Protein AF-A0A7S1MWZ9-F1 (afdb_monomer_lite)

pLDDT: mean 90.55, std 9.81, range [59.16, 98.44]

Foldseek 3Di:
DPQDDPVVVQVCLVVQQKDWPNHRDHPPDDDDPPIDIDHDDDDRPDPPDQPQAAQDDFAWPDDDPPDTKGFFAAQFFCADDDPRSGGDQSNPCVNCVVCPDDDDPDGDHRRDTGID

Secondary structure (DSSP, 8-state):
-TT--HHHHHHHHHTT--EETTEEPPTTPPP-TT--EE---------PPPPPPPP----EEEE-SS-EEEEEPTT--SS-BTTBS--HHHHHHHH-TT-S----S----TT--EE-

Radius of gyration: 22.48 Å; chains: 1; bounding box: 48×25×57 Å

Structure (mmCIF, N/CA/C/O backbone):
data_AF-A0A7S1MWZ9-F1
#
_entry.id   AF-A0A7S1MWZ9-F1
#
loop_
_atom_site.group_PDB
_atom_site.id
_atom_site.type_symbol
_atom_site.label_atom_id
_atom_site.label_alt_id
_atom_site.label_comp_id
_atom_site.label_asym_id
_atom_site.label_entity_id
_atom_site.label_seq_id
_atom_site.pdbx_PDB_ins_code
_atom_site.Cartn_x
_atom_site.Cartn_y
_atom_site.Cartn_z
_atom_site.occupancy
_atom_site.B_iso_or_equiv
_atom_site.auth_seq_id
_atom_site.auth_comp_id
_atom_site.auth_asym_id
_atom_site.auth_atom_id
_atom_site.pdbx_PDB_model_num
ATOM 1 N N . LEU A 1 1 ? -21.845 1.564 14.658 1.00 64.50 1 LEU A N 1
ATOM 2 C CA . LEU A 1 1 ? -20.952 2.630 14.144 1.00 64.50 1 LEU A CA 1
ATOM 3 C C . LEU A 1 1 ? -20.379 2.213 12.786 1.00 64.50 1 LEU A C 1
ATOM 5 O O . LEU A 1 1 ? -19.295 1.642 12.732 1.00 64.50 1 LEU A O 1
ATOM 9 N N . LYS A 1 2 ? -21.129 2.403 11.691 1.00 71.25 2 LYS A N 1
A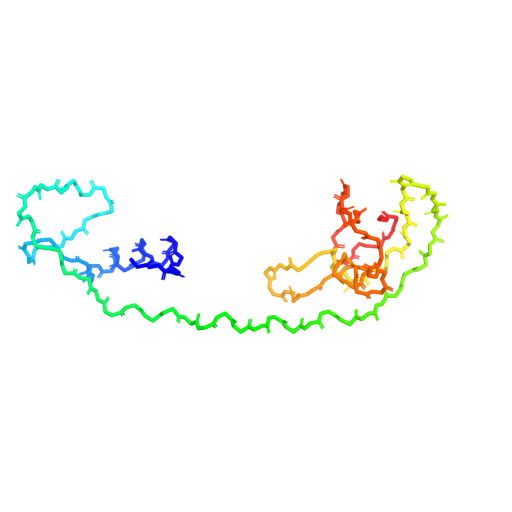TOM 10 C CA . LYS A 1 2 ? -20.636 2.036 10.351 1.00 71.25 2 LYS A CA 1
ATOM 11 C C . LYS A 1 2 ? -19.467 2.961 9.978 1.00 71.25 2 LYS A C 1
ATOM 13 O O . LYS A 1 2 ? -19.565 4.164 10.180 1.00 71.25 2 LYS A O 1
ATOM 18 N N . GLY A 1 3 ? -18.363 2.394 9.491 1.00 76.19 3 GLY A N 1
ATOM 19 C CA . GLY A 1 3 ? -17.189 3.150 9.027 1.00 76.19 3 GLY A CA 1
ATOM 20 C C . GLY A 1 3 ? -16.126 3.489 10.081 1.00 76.19 3 GLY A C 1
ATOM 21 O O . GLY A 1 3 ? -15.046 3.938 9.710 1.00 76.19 3 GLY A O 1
ATOM 22 N N . VAL A 1 4 ? -16.361 3.243 11.376 1.00 84.56 4 VAL A N 1
ATOM 23 C CA . VAL A 1 4 ? -15.328 3.448 12.410 1.00 84.56 4 VAL A CA 1
ATOM 24 C C . VAL A 1 4 ? -14.352 2.259 12.408 1.00 84.56 4 VAL A C 1
ATOM 26 O O . VAL A 1 4 ? -14.803 1.122 12.565 1.00 84.56 4 VAL A O 1
ATOM 29 N N . PRO A 1 5 ? -13.025 2.475 12.289 1.00 86.81 5 PRO A N 1
ATOM 30 C CA . PRO A 1 5 ? -12.045 1.393 12.376 1.00 86.81 5 PRO A CA 1
ATOM 31 C C . PRO A 1 5 ? -12.133 0.634 13.705 1.00 86.81 5 PRO A C 1
ATOM 33 O O . PRO A 1 5 ? -12.259 1.246 14.767 1.00 86.81 5 PRO A O 1
ATOM 36 N N . LYS A 1 6 ? -11.980 -0.698 13.671 1.00 89.00 6 LYS A N 1
ATOM 37 C CA . LYS A 1 6 ? -12.005 -1.550 14.876 1.00 89.00 6 LYS A CA 1
ATOM 38 C C . LYS A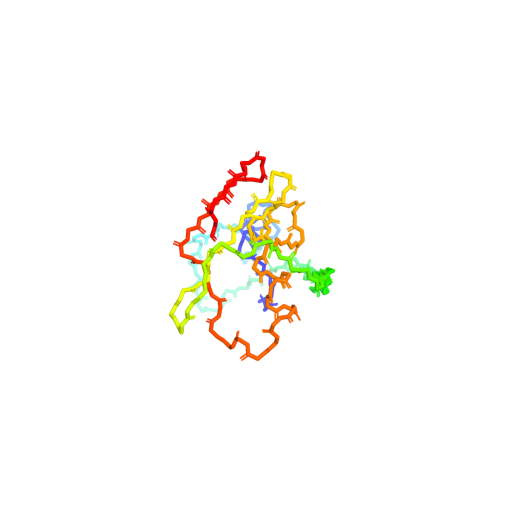 1 6 ? -11.022 -1.050 15.941 1.00 89.00 6 LYS A C 1
ATOM 40 O O . LYS A 1 6 ? -11.386 -0.923 17.102 1.00 89.00 6 LYS A O 1
ATOM 45 N N . THR A 1 7 ? -9.812 -0.663 15.549 1.00 88.88 7 THR A N 1
ATOM 46 C CA . THR A 1 7 ? -8.800 -0.093 16.457 1.00 88.88 7 THR A CA 1
ATOM 47 C C . THR A 1 7 ? -9.290 1.153 17.201 1.00 88.88 7 THR A C 1
ATOM 49 O O . THR A 1 7 ? -9.013 1.301 18.391 1.00 88.88 7 THR A O 1
ATOM 52 N N . HIS A 1 8 ? -10.067 2.014 16.539 1.00 89.19 8 HIS A N 1
ATOM 53 C CA . HIS A 1 8 ? -10.663 3.198 17.151 1.00 89.19 8 HIS A CA 1
ATOM 54 C C . HIS A 1 8 ? -11.740 2.809 18.174 1.00 89.19 8 HIS A C 1
ATOM 56 O O . HIS A 1 8 ? -11.736 3.338 19.283 1.00 89.19 8 HIS A O 1
ATOM 62 N N . ILE A 1 9 ? -12.590 1.824 17.864 1.00 90.88 9 ILE A N 1
ATOM 63 C CA . ILE A 1 9 ? -13.593 1.297 18.809 1.00 90.88 9 ILE A CA 1
ATOM 64 C C . ILE A 1 9 ? -12.912 0.780 20.087 1.00 90.88 9 ILE A C 1
ATOM 66 O O . ILE A 1 9 ? -13.284 1.156 21.196 1.00 90.88 9 ILE A O 1
ATOM 70 N N . TYR A 1 10 ? -11.846 -0.010 19.952 1.00 92.88 10 TYR A N 1
ATOM 71 C CA . TYR A 1 10 ? -11.101 -0.519 21.110 1.00 92.88 10 TYR A CA 1
ATOM 72 C C . TYR A 1 10 ? -10.385 0.586 21.893 1.00 92.88 10 TYR A C 1
ATOM 74 O O . TYR A 1 10 ? -10.129 0.424 23.085 1.00 92.88 10 TYR A O 1
ATOM 82 N N . ARG A 1 11 ? -10.015 1.693 21.242 1.00 92.56 11 ARG A N 1
ATOM 83 C CA . ARG A 1 11 ? -9.417 2.850 21.915 1.00 92.56 11 ARG A CA 1
ATOM 84 C C . ARG A 1 11 ? -10.441 3.559 22.802 1.00 92.56 11 ARG A C 1
ATOM 86 O O . ARG A 1 11 ? -10.139 3.778 23.967 1.00 92.56 11 ARG A O 1
ATOM 93 N N . VAL A 1 12 ? -11.642 3.846 22.291 1.00 93.31 12 VAL A N 1
ATOM 94 C CA . VAL A 1 12 ? -12.684 4.544 23.075 1.00 93.31 12 VAL A CA 1
ATOM 95 C C . VAL A 1 12 ? -13.229 3.689 24.225 1.00 93.31 12 VAL A C 1
ATOM 97 O O . VAL A 1 12 ? -13.556 4.217 25.286 1.00 93.31 12 VAL A O 1
ATOM 100 N N . ILE A 1 13 ? -13.261 2.358 24.069 1.00 94.88 13 ILE A N 1
ATOM 101 C CA . ILE A 1 13 ? -13.585 1.437 25.172 1.00 94.88 13 ILE A CA 1
ATOM 102 C C . ILE A 1 13 ? -12.499 1.502 26.254 1.00 94.88 13 ILE A C 1
ATOM 104 O O . ILE A 1 13 ? -12.808 1.758 27.414 1.00 94.88 13 ILE A O 1
ATOM 108 N N . ARG A 1 14 ? -11.217 1.358 25.880 1.00 93.81 14 ARG A N 1
ATOM 109 C CA . ARG A 1 14 ? -10.086 1.420 26.829 1.00 93.81 14 ARG A CA 1
ATOM 110 C C . ARG A 1 14 ? -9.950 2.775 27.527 1.00 93.81 14 ARG A C 1
ATOM 112 O O . ARG A 1 14 ? -9.548 2.818 28.684 1.00 93.81 14 ARG A O 1
ATOM 119 N N . ALA A 1 15 ? -10.322 3.864 26.856 1.00 93.50 15 ALA A N 1
ATOM 120 C CA . ALA A 1 15 ? -10.385 5.201 27.447 1.00 93.50 15 ALA A CA 1
ATOM 121 C C . ALA A 1 15 ? -11.541 5.367 28.461 1.00 93.50 15 ALA A C 1
ATOM 123 O O . ALA A 1 15 ? -11.614 6.374 29.164 1.00 93.50 15 ALA A O 1
ATOM 124 N N . GLY A 1 16 ? -12.445 4.385 28.579 1.00 92.75 16 GLY A N 1
ATOM 125 C CA . GLY A 1 16 ? -13.580 4.414 29.504 1.00 92.75 16 GLY A CA 1
ATOM 126 C C . GLY A 1 16 ? -14.717 5.340 29.063 1.00 92.75 16 GLY A C 1
ATOM 127 O O . GLY A 1 16 ? -15.554 5.731 29.889 1.00 92.75 16 GLY A O 1
ATOM 128 N N . GLU A 1 17 ? -14.740 5.707 27.781 1.00 94.44 17 GLU A N 1
ATOM 129 C CA . GLU A 1 17 ? -15.768 6.562 27.187 1.00 94.44 17 GLU A CA 1
ATOM 130 C C . GLU A 1 17 ? -17.056 5.781 26.894 1.00 94.44 17 GLU A C 1
ATOM 132 O O . GLU A 1 17 ? -18.150 6.345 26.946 1.00 94.44 17 GLU A O 1
ATOM 137 N N . VAL A 1 18 ? -16.937 4.475 26.635 1.00 95.88 18 VAL A N 1
ATOM 138 C CA . VAL A 1 18 ? -18.081 3.567 26.478 1.00 95.88 18 VAL A CA 1
ATOM 139 C C . VAL A 1 18 ? -18.567 3.098 27.849 1.00 95.88 18 VAL A C 1
ATOM 141 O O . VAL A 1 18 ? -17.771 2.683 28.698 1.00 95.88 18 VAL A O 1
ATOM 144 N N . ARG A 1 19 ? -19.884 3.169 28.070 1.00 95.88 19 ARG A N 1
ATOM 145 C CA . ARG A 1 19 ? -20.531 2.775 29.326 1.00 95.88 19 ARG A CA 1
ATOM 146 C C . ARG A 1 19 ? -21.663 1.784 29.083 1.00 95.88 19 ARG A C 1
ATOM 148 O O . ARG A 1 19 ? -22.429 1.966 28.144 1.00 95.88 19 ARG A O 1
ATOM 155 N N . VAL A 1 20 ? -21.800 0.802 29.968 1.00 97.44 20 VAL A N 1
ATOM 156 C CA . VAL A 1 20 ? -22.959 -0.103 30.049 1.00 97.44 20 VAL A CA 1
ATOM 157 C C . VAL A 1 20 ? -23.593 0.120 31.414 1.00 97.44 20 VAL A C 1
ATOM 159 O O . VAL A 1 20 ? -22.889 0.084 32.422 1.00 97.44 20 VAL A O 1
ATOM 162 N N . ASN A 1 21 ? -24.883 0.455 31.457 1.00 96.06 21 ASN A N 1
ATOM 163 C CA . ASN A 1 21 ? -25.618 0.720 32.702 1.00 96.06 21 ASN A CA 1
ATOM 164 C C . ASN A 1 21 ? -24.883 1.708 33.636 1.00 96.06 21 ASN A C 1
ATOM 166 O O . ASN A 1 21 ? -24.785 1.506 34.841 1.00 96.06 21 ASN A O 1
ATOM 170 N N . LYS A 1 22 ? -24.329 2.791 33.062 1.00 93.62 22 LYS A N 1
ATOM 171 C CA . LYS A 1 22 ? -23.515 3.839 33.732 1.00 93.62 22 LYS A CA 1
ATOM 172 C C . LYS A 1 22 ? -22.111 3.392 34.206 1.00 93.62 22 LYS A C 1
ATOM 174 O O . LYS A 1 22 ? -21.267 4.252 34.477 1.00 93.62 22 LYS A O 1
ATOM 179 N N . GLY A 1 23 ? -21.801 2.095 34.210 1.00 94.50 23 GLY A N 1
ATOM 180 C CA . GLY A 1 23 ? -20.475 1.536 34.507 1.00 94.50 23 GLY A CA 1
ATOM 181 C C . GLY A 1 23 ? -19.503 1.595 33.321 1.00 94.50 23 GLY A C 1
ATOM 182 O O . GLY A 1 23 ? -19.927 1.708 32.172 1.00 94.50 23 GLY A O 1
ATOM 183 N N . ARG A 1 24 ? -18.185 1.560 33.580 1.00 94.75 24 ARG A N 1
ATOM 184 C CA . ARG A 1 24 ? -17.163 1.417 32.518 1.00 94.75 24 ARG A CA 1
ATOM 185 C C . ARG A 1 24 ? -17.280 0.036 31.870 1.00 94.75 24 ARG A C 1
ATOM 187 O O . ARG A 1 24 ? -17.367 -0.952 32.588 1.00 94.75 24 ARG A O 1
ATOM 194 N N . ALA A 1 25 ? -17.244 -0.013 30.542 1.00 95.19 25 ALA A N 1
ATOM 195 C CA . ALA A 1 25 ? -17.264 -1.262 29.787 1.00 95.19 25 ALA A CA 1
ATOM 196 C C . ALA A 1 25 ? -15.845 -1.716 29.415 1.00 95.19 25 ALA A C 1
ATOM 198 O O . ALA A 1 25 ? -14.974 -0.885 29.152 1.00 95.19 25 ALA A O 1
ATOM 199 N N . GLN A 1 26 ? -15.640 -3.028 29.349 1.00 95.38 26 GLN A N 1
ATOM 200 C CA . GLN A 1 26 ? -14.473 -3.655 28.731 1.00 95.38 26 GLN A CA 1
ATOM 201 C C . GLN A 1 26 ? -14.824 -4.133 27.318 1.00 95.38 26 GLN A C 1
ATOM 203 O O . GLN A 1 26 ? -15.991 -4.209 26.936 1.00 95.38 26 GLN A O 1
ATOM 208 N N . ALA A 1 27 ? -13.808 -4.439 26.510 1.00 93.75 27 ALA A N 1
ATOM 209 C CA . ALA A 1 27 ? -14.025 -4.856 25.122 1.00 93.75 27 ALA A CA 1
ATOM 210 C C . ALA A 1 27 ? -14.712 -6.229 25.002 1.00 93.75 27 ALA A C 1
ATOM 212 O O . ALA A 1 27 ? -15.310 -6.523 23.971 1.00 93.75 27 ALA A O 1
ATOM 213 N N . ASP A 1 28 ? -14.616 -7.049 26.044 1.00 95.00 28 ASP A N 1
ATOM 214 C CA . ASP A 1 28 ? -15.182 -8.390 26.175 1.00 95.00 28 ASP A CA 1
ATOM 215 C C . ASP A 1 28 ? -16.433 -8.436 27.072 1.00 95.00 28 ASP A C 1
ATOM 217 O O . ASP A 1 28 ? -16.948 -9.518 27.354 1.00 95.00 28 ASP A O 1
ATOM 221 N N . THR A 1 29 ? -16.947 -7.278 27.508 1.00 94.81 29 THR A N 1
ATOM 222 C CA . THR A 1 29 ? -18.189 -7.204 28.285 1.00 94.81 29 THR A CA 1
ATOM 223 C C . THR A 1 29 ? -19.337 -7.825 27.492 1.00 94.81 29 THR A C 1
ATOM 225 O O . THR A 1 29 ? -19.692 -7.349 26.412 1.00 94.81 29 THR A O 1
ATOM 228 N N . ARG A 1 30 ? -19.914 -8.902 28.035 1.00 96.00 30 ARG A N 1
ATOM 229 C CA . ARG A 1 30 ? -21.124 -9.527 27.494 1.00 96.00 30 ARG A CA 1
ATOM 230 C C . ARG A 1 30 ? -22.326 -8.646 27.817 1.00 96.00 30 ARG A C 1
ATOM 232 O O . ARG A 1 30 ? -22.401 -8.103 28.913 1.00 96.00 30 ARG A O 1
ATOM 239 N N . LEU A 1 31 ? -23.218 -8.501 26.844 1.00 96.12 31 LEU A N 1
ATOM 240 C CA . LEU A 1 31 ? -24.437 -7.711 26.971 1.00 96.12 31 LEU A CA 1
ATOM 241 C C . LEU A 1 31 ? -25.637 -8.629 27.153 1.00 96.12 31 LEU A C 1
ATOM 243 O O . LEU A 1 31 ? -25.695 -9.707 26.554 1.00 96.12 31 LEU A O 1
ATOM 247 N N . GLU A 1 32 ? -26.605 -8.146 27.912 1.00 96.38 32 GLU A N 1
ATOM 248 C CA . GLU A 1 32 ? -27.899 -8.784 28.103 1.00 96.38 32 GLU A CA 1
ATOM 249 C C . GLU A 1 32 ? -29.019 -7.939 27.486 1.00 96.38 32 GLU A C 1
ATOM 251 O O . GLU A 1 32 ? -28.882 -6.739 27.223 1.00 96.38 32 GLU A O 1
ATOM 256 N N . LEU A 1 33 ? -30.155 -8.582 27.210 1.00 96.31 33 LEU A N 1
ATOM 257 C CA . LEU A 1 33 ? -31.337 -7.870 26.736 1.00 96.31 33 LEU A CA 1
ATOM 258 C C . LEU A 1 33 ? -31.792 -6.872 27.808 1.00 96.31 33 LEU A C 1
ATOM 260 O O . LEU A 1 33 ? -32.045 -7.248 28.947 1.00 96.31 33 LEU A O 1
ATOM 264 N N . GLY A 1 34 ? -31.923 -5.603 27.418 1.00 95.94 34 GLY A N 1
ATOM 265 C CA . GLY A 1 34 ? -32.301 -4.510 28.319 1.00 95.94 34 GLY A CA 1
ATOM 266 C C . GLY A 1 34 ? -31.136 -3.628 28.776 1.00 95.94 34 GLY A C 1
ATOM 267 O O . GLY A 1 34 ? -31.389 -2.551 29.318 1.00 95.94 34 GLY A O 1
ATOM 268 N N . ASP A 1 35 ? -29.885 -4.011 28.501 1.00 97.31 35 ASP A N 1
ATOM 269 C CA . ASP A 1 35 ? -28.724 -3.177 28.820 1.00 97.31 35 ASP A CA 1
ATOM 270 C C . ASP A 1 35 ? -28.746 -1.831 28.085 1.00 97.31 35 ASP A C 1
ATOM 272 O O . ASP A 1 35 ? -28.965 -1.743 26.872 1.00 97.31 35 ASP A O 1
ATOM 276 N N . GLN A 1 36 ? -28.429 -0.760 28.816 1.00 96.62 36 GLN A N 1
ATOM 277 C CA . GLN A 1 36 ? -28.260 0.573 28.244 1.00 96.62 36 GLN A CA 1
ATOM 278 C C . GLN A 1 36 ? -26.790 0.847 27.943 1.00 96.62 36 GLN A C 1
ATOM 280 O O . GLN A 1 36 ? -25.977 1.087 28.842 1.00 96.62 36 GLN A O 1
ATOM 285 N N . VAL A 1 37 ? -26.459 0.873 26.652 1.00 95.81 37 VAL A N 1
ATOM 286 C CA . VAL A 1 37 ? -25.104 1.148 26.163 1.00 95.81 37 VAL A CA 1
ATOM 287 C C . VAL A 1 37 ? -24.984 2.607 25.723 1.00 95.81 37 VAL A C 1
ATOM 289 O O . VAL A 1 37 ? -25.640 3.045 24.780 1.00 95.81 37 VAL A O 1
ATOM 292 N N . ARG A 1 38 ? -24.099 3.367 26.376 1.00 94.94 38 ARG A N 1
ATOM 293 C CA . ARG A 1 38 ? -23.729 4.735 25.989 1.00 94.94 38 ARG A CA 1
ATOM 294 C C . ARG A 1 38 ? -22.374 4.729 25.291 1.00 94.94 38 ARG A C 1
ATOM 296 O O . ARG A 1 38 ? -21.387 4.237 25.834 1.00 94.94 38 ARG A O 1
ATOM 303 N N . ILE A 1 39 ? -22.318 5.351 24.120 1.00 92.12 39 ILE A N 1
ATOM 304 C CA . ILE A 1 39 ? -21.124 5.458 23.276 1.00 92.12 39 ILE A CA 1
ATOM 305 C C . ILE A 1 39 ? -20.831 6.954 23.054 1.00 92.12 39 ILE A C 1
ATOM 307 O O . ILE A 1 39 ? -21.783 7.718 22.870 1.00 92.12 39 ILE A O 1
ATOM 311 N N . PRO A 1 40 ? -19.564 7.410 23.092 1.00 89.62 40 PRO A N 1
ATOM 312 C CA . PRO A 1 40 ? -19.230 8.800 22.784 1.00 89.62 40 PRO A CA 1
ATOM 313 C C . PRO A 1 40 ? -19.510 9.133 21.306 1.00 89.62 40 PRO A C 1
ATOM 315 O O . PRO A 1 40 ? -19.575 8.227 20.468 1.00 89.62 40 PRO A O 1
ATOM 318 N N . PRO A 1 41 ? -19.631 10.421 20.939 1.00 86.38 41 PRO A N 1
ATOM 319 C CA . PRO A 1 41 ? -19.667 10.825 19.539 1.00 86.38 41 PRO A CA 1
ATOM 320 C C . PRO A 1 41 ? -18.364 10.416 18.838 1.00 86.38 41 PRO A C 1
ATOM 322 O O . PRO A 1 41 ? -17.295 10.935 19.151 1.00 86.38 41 PRO A O 1
ATOM 325 N N . VAL A 1 42 ? -18.440 9.499 17.871 1.00 82.50 42 VAL A N 1
ATOM 326 C CA . VAL A 1 42 ? -17.280 9.097 17.064 1.00 82.50 42 VAL A CA 1
ATOM 327 C C . VAL A 1 42 ? -17.399 9.730 15.685 1.00 82.50 42 VAL A C 1
ATOM 329 O O . VAL A 1 42 ? -18.265 9.354 14.898 1.00 82.50 42 VAL A O 1
ATOM 332 N N . ARG A 1 43 ? -16.521 10.689 15.376 1.00 73.62 43 ARG A N 1
ATOM 333 C CA . ARG A 1 43 ? -16.395 11.220 14.015 1.00 73.62 43 ARG A CA 1
ATOM 334 C C . ARG A 1 43 ? -15.608 10.224 13.171 1.00 73.62 43 ARG A C 1
ATOM 336 O O . ARG A 1 43 ? -14.463 9.902 13.491 1.00 73.62 43 ARG A O 1
ATOM 343 N N . VAL A 1 44 ? -16.226 9.733 12.103 1.00 68.62 44 VAL A N 1
ATOM 344 C CA . VAL A 1 44 ? -15.504 9.059 11.022 1.00 68.62 44 VAL A CA 1
ATOM 345 C C . VAL A 1 44 ? -15.020 10.176 10.103 1.00 68.62 44 VAL A C 1
ATOM 347 O O . VAL A 1 44 ? -15.870 10.896 9.580 1.00 68.62 44 VAL A O 1
ATOM 350 N N . PRO A 1 45 ? -13.705 10.398 9.943 1.00 62.88 45 PRO A N 1
ATOM 351 C CA . PRO A 1 45 ? -13.247 11.310 8.908 1.00 62.88 45 PRO A CA 1
ATOM 352 C C . PRO A 1 45 ? -13.762 10.788 7.565 1.00 62.88 45 PRO A C 1
ATOM 354 O O . PRO A 1 45 ? -13.648 9.588 7.293 1.00 62.88 45 PRO A O 1
ATOM 357 N N . GLU A 1 46 ? -14.350 11.664 6.746 1.00 63.38 46 GLU A N 1
ATOM 358 C CA . GLU A 1 46 ? -14.602 11.320 5.351 1.00 63.38 46 GLU A CA 1
ATOM 359 C C . GLU A 1 46 ? -13.296 10.808 4.760 1.00 63.38 46 GLU A C 1
ATOM 361 O O . GLU A 1 46 ? -12.220 11.371 4.992 1.00 63.38 46 GLU A O 1
ATOM 366 N N . LYS A 1 47 ? -13.381 9.678 4.061 1.00 59.56 47 LYS A N 1
ATOM 367 C CA . LYS A 1 47 ? -12.229 9.086 3.399 1.00 59.56 47 LYS A CA 1
ATOM 368 C C . LYS A 1 47 ? -11.845 10.065 2.293 1.00 59.56 47 LYS A C 1
ATOM 370 O O . LYS A 1 47 ? -12.416 10.011 1.208 1.00 59.56 47 LYS A O 1
ATOM 375 N N . ALA A 1 48 ? -10.939 10.995 2.593 1.00 59.16 48 ALA A N 1
ATOM 376 C CA . ALA A 1 48 ? -10.360 11.859 1.582 1.00 59.16 48 ALA A CA 1
ATOM 377 C C . ALA A 1 48 ? -9.858 10.940 0.469 1.00 59.16 48 ALA A C 1
ATOM 379 O O . ALA A 1 48 ? -9.183 9.941 0.750 1.00 59.16 48 ALA A O 1
ATOM 380 N N . ALA A 1 49 ? -10.257 11.221 -0.771 1.00 59.69 49 ALA A N 1
ATOM 381 C CA . ALA A 1 49 ? -9.726 10.495 -1.907 1.00 59.69 49 ALA A CA 1
ATOM 382 C C . ALA A 1 49 ? -8.202 10.609 -1.821 1.00 59.69 49 ALA A C 1
ATOM 384 O O . ALA A 1 49 ? -7.662 11.717 -1.830 1.00 59.69 49 ALA A O 1
ATOM 385 N N . ALA A 1 50 ? -7.518 9.475 -1.637 1.00 62.50 50 ALA A N 1
ATOM 386 C CA . ALA A 1 50 ? -6.066 9.468 -1.654 1.00 62.50 50 ALA A CA 1
ATOM 387 C C . ALA A 1 50 ? -5.620 10.124 -2.970 1.00 62.50 50 ALA A C 1
ATOM 389 O O . ALA A 1 50 ? -6.269 9.891 -4.000 1.00 62.50 50 ALA A O 1
ATOM 390 N N . PRO A 1 51 ? -4.574 10.971 -2.949 1.00 66.00 51 PRO A N 1
ATOM 391 C CA . PRO A 1 51 ? -4.122 11.639 -4.152 1.00 66.00 51 PRO A CA 1
ATOM 392 C C . PRO A 1 51 ? -3.859 10.581 -5.210 1.00 66.00 51 PRO A C 1
ATOM 394 O O . PRO A 1 51 ? -3.197 9.566 -4.983 1.00 66.00 51 PRO A O 1
ATOM 397 N N . ALA A 1 52 ? -4.494 10.801 -6.345 1.00 73.38 52 ALA A N 1
ATOM 398 C CA . ALA A 1 52 ? -4.603 9.809 -7.374 1.00 73.38 52 ALA A CA 1
ATOM 399 C C . ALA A 1 52 ? -3.214 9.615 -8.006 1.00 73.38 52 ALA A C 1
ATOM 401 O O . ALA A 1 52 ? -2.618 10.599 -8.441 1.00 73.38 52 ALA A O 1
ATOM 402 N N . ALA A 1 53 ? -2.693 8.381 -8.033 1.00 82.44 53 ALA A N 1
ATOM 403 C CA . ALA A 1 53 ? -1.348 8.098 -8.546 1.00 82.44 53 ALA A CA 1
ATOM 404 C C . ALA A 1 53 ? -1.155 8.729 -9.937 1.00 82.44 53 ALA A C 1
ATOM 406 O O . ALA A 1 53 ? -2.069 8.626 -10.751 1.00 82.44 53 ALA A O 1
ATOM 407 N N . PRO A 1 54 ? -0.042 9.402 -10.255 1.00 88.38 54 PRO A N 1
ATOM 408 C CA . PRO A 1 54 ? 0.210 9.842 -11.621 1.00 88.38 54 PRO A CA 1
ATOM 409 C C . PRO A 1 54 ? 0.348 8.621 -12.540 1.00 88.38 54 PRO A C 1
ATOM 411 O O . PRO A 1 54 ? 0.876 7.588 -12.128 1.00 88.38 54 PRO A O 1
ATOM 414 N N . ALA A 1 55 ? -0.122 8.738 -13.786 1.00 91.62 55 ALA A N 1
ATOM 415 C CA . ALA A 1 55 ? 0.209 7.751 -14.809 1.00 91.62 55 ALA A CA 1
ATOM 416 C C . ALA A 1 55 ? 1.728 7.776 -15.010 1.00 91.62 55 ALA A C 1
ATOM 418 O O . ALA A 1 55 ? 2.298 8.838 -15.269 1.00 91.62 55 ALA A O 1
ATOM 419 N N . ARG A 1 56 ? 2.384 6.630 -14.844 1.00 93.75 56 ARG A N 1
ATOM 420 C CA . ARG A 1 56 ? 3.826 6.507 -15.047 1.00 93.75 56 ARG A CA 1
ATOM 421 C C . ARG A 1 56 ? 4.146 5.137 -15.614 1.00 93.75 56 ARG A C 1
ATOM 423 O O . ARG A 1 56 ? 3.683 4.127 -15.091 1.00 93.75 56 ARG A O 1
ATOM 430 N N . GLU A 1 57 ? 4.973 5.141 -16.647 1.00 93.50 57 GLU A N 1
ATOM 431 C CA . GLU A 1 57 ? 5.591 3.940 -17.189 1.00 93.50 57 GLU A CA 1
ATOM 432 C C . GLU A 1 57 ? 6.955 3.694 -16.539 1.00 93.50 57 GLU A C 1
ATOM 434 O O . GLU A 1 57 ? 7.609 4.605 -16.015 1.00 93.50 57 GLU A O 1
ATOM 439 N N . PHE A 1 58 ? 7.364 2.434 -16.566 1.00 95.94 58 PHE A N 1
ATOM 440 C CA . PHE A 1 58 ? 8.662 1.963 -16.108 1.00 95.94 58 PHE A CA 1
ATOM 441 C C . PHE A 1 58 ? 9.313 1.203 -17.264 1.00 95.94 58 PHE A C 1
ATOM 443 O O . PHE A 1 58 ? 8.579 0.651 -18.089 1.00 95.94 58 PHE A O 1
ATOM 450 N N . PRO A 1 59 ? 10.653 1.169 -17.354 1.00 97.69 59 PRO A N 1
ATOM 451 C CA . PRO A 1 59 ? 11.322 0.379 -18.377 1.00 97.69 59 PRO A CA 1
ATOM 452 C C . PRO A 1 59 ? 10.868 -1.080 -18.296 1.00 97.69 59 PRO A C 1
ATOM 454 O O . PRO A 1 59 ? 10.959 -1.700 -17.240 1.00 97.69 59 PRO A O 1
ATOM 457 N N . VAL A 1 60 ? 10.347 -1.606 -19.400 1.00 97.62 60 VAL A N 1
ATOM 458 C CA . VAL A 1 60 ? 9.888 -2.994 -19.492 1.00 97.62 60 VAL A CA 1
ATOM 459 C C . VAL A 1 60 ? 11.067 -3.863 -19.901 1.00 97.62 60 VAL A C 1
ATOM 461 O O . VAL A 1 60 ? 11.711 -3.601 -20.915 1.00 97.62 60 VAL A O 1
ATOM 464 N N . VAL A 1 61 ? 11.351 -4.885 -19.100 1.00 98.44 61 VAL A N 1
ATOM 465 C CA . VAL A 1 61 ? 12.410 -5.868 -19.370 1.00 98.44 61 VAL A CA 1
ATOM 466 C C . VAL A 1 61 ? 11.833 -7.089 -20.079 1.00 98.44 61 VAL A C 1
ATOM 468 O O . VAL A 1 61 ? 12.491 -7.673 -20.936 1.00 98.44 61 VAL A O 1
ATOM 471 N N . PHE A 1 62 ? 10.594 -7.455 -19.749 1.00 98.44 62 PHE A N 1
ATOM 472 C CA . PHE A 1 62 ? 9.873 -8.554 -20.378 1.00 98.44 62 PHE A CA 1
ATOM 473 C C . PHE A 1 62 ? 8.362 -8.306 -20.318 1.00 98.44 62 PHE A C 1
ATOM 475 O O . PHE A 1 62 ? 7.858 -7.831 -19.301 1.00 98.44 62 PHE A O 1
ATOM 482 N N . GLU A 1 63 ? 7.640 -8.632 -21.388 1.00 96.94 63 GLU A N 1
ATOM 483 C CA . GLU A 1 63 ? 6.178 -8.561 -21.429 1.00 96.94 63 GLU A CA 1
ATOM 484 C C . GLU A 1 63 ? 5.617 -9.627 -22.378 1.00 96.94 63 GLU A C 1
ATOM 486 O O . GLU A 1 63 ? 6.031 -9.710 -23.537 1.00 96.94 63 GLU A O 1
ATOM 491 N N . ASP A 1 64 ? 4.669 -10.423 -21.883 1.00 95.75 64 ASP A N 1
ATOM 492 C CA . ASP A 1 64 ? 3.849 -11.347 -22.668 1.00 95.75 64 ASP A CA 1
ATOM 493 C C . ASP A 1 64 ? 2.376 -11.319 -22.203 1.00 95.75 64 ASP A C 1
ATOM 495 O O . ASP A 1 64 ? 1.948 -10.413 -21.486 1.00 95.75 64 ASP A O 1
ATOM 499 N N . GLU A 1 65 ? 1.564 -12.286 -22.642 1.00 93.19 65 GLU A N 1
ATOM 500 C CA . GLU A 1 65 ? 0.140 -12.373 -22.279 1.00 9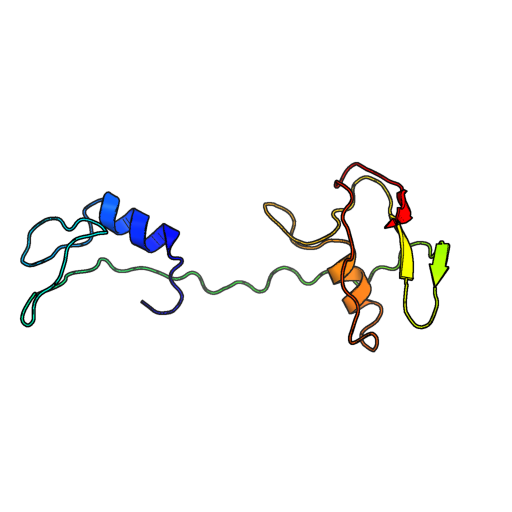3.19 65 GLU A CA 1
ATOM 501 C C . GLU A 1 65 ? -0.100 -12.614 -20.773 1.00 93.19 65 GLU A C 1
ATOM 503 O O . GLU A 1 65 ? -1.194 -12.363 -20.262 1.00 93.19 65 GLU A O 1
ATOM 508 N N . HIS A 1 66 ? 0.903 -13.102 -20.044 1.00 93.38 66 HIS A N 1
ATOM 509 C CA . HIS A 1 66 ? 0.772 -13.573 -18.668 1.00 93.38 66 HIS A CA 1
ATOM 510 C C . HIS A 1 66 ? 1.590 -12.761 -17.662 1.00 93.38 66 HIS A C 1
ATOM 512 O O . HIS A 1 66 ? 1.196 -12.677 -16.496 1.00 93.38 66 HIS A O 1
ATOM 518 N N . LEU A 1 67 ? 2.717 -12.182 -18.077 1.00 95.00 67 LEU A N 1
ATOM 519 C CA . LEU A 1 67 ? 3.680 -11.540 -17.194 1.00 95.00 67 LEU A CA 1
ATOM 520 C C . LEU A 1 67 ? 4.173 -10.210 -17.765 1.00 95.00 67 LEU A C 1
ATOM 522 O O . LEU A 1 67 ? 4.525 -10.092 -18.934 1.00 95.00 67 LEU A O 1
ATOM 526 N N . LEU A 1 68 ? 4.279 -9.225 -16.876 1.00 96.81 68 LEU A N 1
ATOM 527 C CA . LEU A 1 68 ? 4.985 -7.971 -17.097 1.00 96.81 68 LEU A CA 1
ATOM 528 C C . LEU A 1 68 ? 6.118 -7.888 -16.074 1.00 96.81 68 LEU A C 1
ATOM 530 O O . LEU A 1 68 ? 5.848 -7.936 -14.877 1.00 96.81 68 LEU A O 1
ATOM 534 N N . VAL A 1 69 ? 7.353 -7.736 -16.547 1.00 98.25 69 VAL A N 1
ATOM 535 C CA . VAL A 1 69 ? 8.541 -7.499 -15.718 1.00 98.25 69 VAL A CA 1
ATOM 536 C C . VAL A 1 69 ? 9.115 -6.137 -16.064 1.00 98.25 69 VAL A C 1
ATOM 538 O O . VAL A 1 69 ? 9.427 -5.851 -17.225 1.00 98.25 69 VAL A O 1
ATOM 541 N N . ILE A 1 70 ? 9.292 -5.300 -15.051 1.00 98.31 70 ILE A N 1
ATOM 542 C CA . ILE A 1 70 ? 9.830 -3.947 -15.197 1.00 98.31 70 ILE A CA 1
ATOM 543 C C . ILE A 1 70 ? 11.141 -3.786 -14.434 1.00 98.31 70 ILE A C 1
ATOM 545 O O . ILE A 1 70 ? 11.372 -4.429 -13.414 1.00 98.31 70 ILE A O 1
ATOM 549 N N . ASP A 1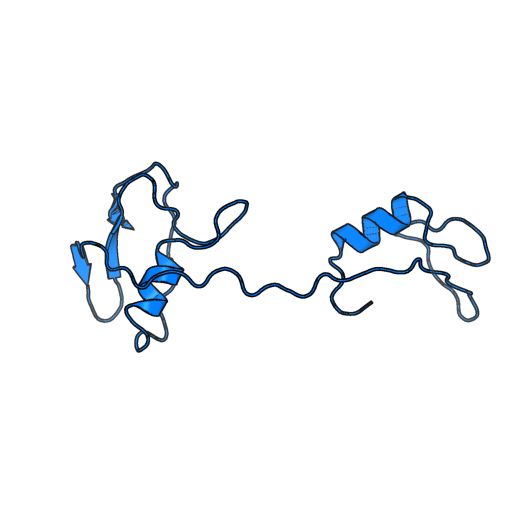 71 ? 11.983 -2.867 -14.893 1.00 98.38 71 ASP A N 1
ATOM 550 C CA . ASP A 1 71 ? 13.121 -2.382 -14.120 1.00 98.38 71 ASP A CA 1
ATOM 551 C C . ASP A 1 71 ? 12.656 -1.253 -13.192 1.00 98.38 71 ASP A C 1
ATOM 553 O O . ASP A 1 71 ? 12.475 -0.092 -13.581 1.00 98.38 71 ASP A O 1
ATOM 557 N N . LYS A 1 72 ? 12.382 -1.614 -11.939 1.00 98.12 72 LYS A N 1
ATOM 558 C CA . LYS A 1 72 ? 11.933 -0.682 -10.912 1.00 98.12 72 LYS A CA 1
ATOM 559 C C . LYS A 1 72 ? 13.143 0.095 -10.368 1.00 98.12 72 LYS A C 1
ATOM 561 O O . LYS A 1 72 ? 14.028 -0.503 -9.752 1.00 98.12 72 LYS A O 1
ATOM 566 N N . PRO A 1 73 ? 13.147 1.440 -10.427 1.00 97.56 73 PRO A N 1
ATOM 567 C CA . PRO A 1 73 ? 14.204 2.235 -9.810 1.00 97.56 73 PRO A CA 1
ATOM 568 C C . PRO A 1 73 ? 14.106 2.237 -8.274 1.00 97.56 73 PRO A C 1
ATOM 570 O O . PRO A 1 73 ? 13.028 2.069 -7.685 1.00 97.56 73 PRO A O 1
ATOM 573 N N . ALA A 1 74 ? 15.235 2.493 -7.611 1.00 97.06 74 ALA A N 1
ATOM 574 C CA . ALA A 1 74 ? 15.268 2.831 -6.189 1.00 97.06 74 ALA A CA 1
ATOM 575 C C . ALA A 1 74 ? 14.514 4.152 -5.919 1.00 97.06 74 ALA A C 1
ATOM 577 O O . ALA A 1 74 ? 14.345 4.993 -6.803 1.00 97.06 74 ALA A O 1
ATOM 578 N N . GLY A 1 75 ? 14.015 4.322 -4.698 1.00 95.19 75 GLY A N 1
ATOM 579 C CA . GLY A 1 75 ? 13.228 5.477 -4.263 1.00 95.19 75 GLY A CA 1
ATOM 580 C C . GLY A 1 75 ? 11.729 5.403 -4.586 1.00 95.19 75 GLY A C 1
ATOM 581 O O . GLY A 1 75 ? 10.965 6.256 -4.129 1.00 95.19 75 GLY A O 1
ATOM 582 N N . VAL A 1 76 ? 11.270 4.382 -5.319 1.00 95.00 76 VAL A N 1
ATOM 583 C CA . VAL A 1 76 ? 9.852 4.188 -5.675 1.00 95.00 76 VAL A CA 1
ATOM 584 C C . VAL A 1 76 ? 9.265 3.024 -4.879 1.00 95.00 76 VAL A C 1
ATOM 586 O O . VAL A 1 76 ? 9.820 1.930 -4.873 1.00 95.00 76 VAL A O 1
ATOM 589 N N . ALA A 1 77 ? 8.137 3.237 -4.199 1.00 96.12 77 ALA A N 1
ATOM 590 C CA . ALA A 1 77 ? 7.429 2.163 -3.502 1.00 96.12 77 ALA A CA 1
ATOM 591 C C . ALA A 1 77 ? 6.679 1.262 -4.492 1.00 96.12 77 ALA A C 1
ATOM 593 O O . ALA A 1 77 ? 6.214 1.727 -5.528 1.00 96.12 77 ALA A O 1
ATOM 594 N N . VAL A 1 78 ? 6.512 -0.016 -4.158 1.00 96.62 78 VAL A N 1
ATOM 595 C CA . VAL A 1 78 ? 5.778 -0.972 -5.003 1.00 96.62 78 VAL A CA 1
ATOM 596 C C . VAL A 1 78 ? 4.269 -0.711 -5.005 1.00 96.62 78 VAL A C 1
ATOM 598 O O . VAL A 1 78 ? 3.647 -0.745 -6.062 1.00 96.62 78 VAL A O 1
ATOM 601 N N . HIS A 1 79 ? 3.698 -0.401 -3.842 1.00 95.38 79 HIS A N 1
ATOM 602 C CA . HIS A 1 79 ? 2.284 -0.069 -3.668 1.00 95.38 79 HIS A CA 1
ATOM 603 C C . HIS A 1 79 ? 2.109 0.989 -2.569 1.00 95.38 79 HIS A C 1
ATOM 605 O O . HIS A 1 79 ? 3.025 1.233 -1.775 1.00 95.38 79 HIS A O 1
ATOM 611 N N . GLY A 1 80 ? 0.929 1.608 -2.505 1.00 91.56 80 GLY A N 1
ATOM 612 C CA . GLY A 1 80 ? 0.560 2.536 -1.435 1.00 91.56 80 GLY A CA 1
ATOM 613 C C . GLY A 1 80 ? 0.522 1.862 -0.056 1.00 91.56 80 GLY A C 1
ATOM 614 O O . GLY A 1 80 ? 0.141 0.699 0.082 1.00 91.56 80 GLY A O 1
ATOM 615 N N . GLY A 1 81 ? 0.906 2.588 0.992 1.00 84.94 81 GLY A N 1
ATOM 616 C CA . GLY A 1 81 ? 1.023 2.062 2.352 1.00 84.94 81 GLY A CA 1
ATOM 617 C C . GLY A 1 81 ? 1.196 3.160 3.400 1.00 84.94 81 GLY A C 1
ATOM 618 O O . GLY A 1 81 ? 0.872 4.325 3.169 1.00 84.94 81 GLY A O 1
ATOM 619 N N . SER A 1 82 ? 1.708 2.805 4.579 1.00 78.81 82 SER A N 1
ATOM 620 C CA . SER A 1 82 ? 1.953 3.769 5.659 1.00 78.81 82 SER A CA 1
ATOM 621 C C . SER A 1 82 ? 2.946 4.850 5.216 1.00 78.81 82 SER A C 1
ATOM 623 O O . SER A 1 82 ? 4.127 4.573 5.038 1.00 78.81 82 SER A O 1
ATOM 625 N N . GLY A 1 83 ? 2.464 6.083 5.041 1.00 80.56 83 GLY A N 1
ATOM 626 C CA . GLY A 1 83 ? 3.285 7.231 4.639 1.00 80.56 83 GLY A CA 1
ATOM 627 C C . GLY A 1 83 ? 3.544 7.364 3.134 1.00 80.56 83 GLY A C 1
ATOM 628 O O . GLY A 1 83 ? 4.254 8.283 2.736 1.00 80.56 83 GLY A O 1
ATOM 629 N N . VAL A 1 84 ? 2.965 6.497 2.291 1.00 83.62 84 VAL A N 1
ATOM 630 C CA . VAL A 1 84 ? 3.096 6.568 0.827 1.00 83.62 84 VAL A CA 1
ATOM 631 C C . VAL A 1 84 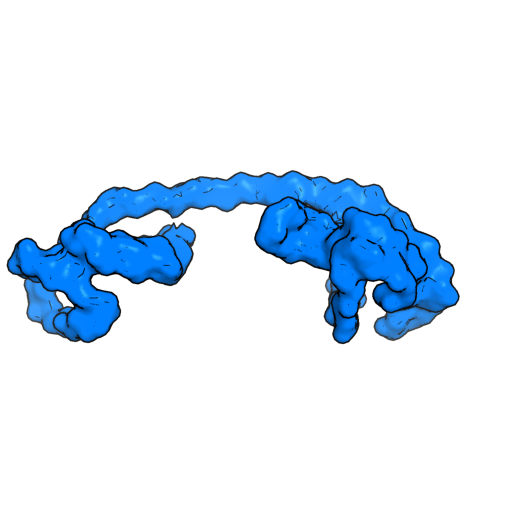? 1.731 6.405 0.171 1.00 83.62 84 VAL A C 1
ATOM 633 O O . VAL A 1 84 ? 1.073 5.381 0.333 1.00 83.62 84 VAL A O 1
ATOM 636 N N . SER A 1 85 ? 1.312 7.410 -0.595 1.00 84.12 85 SER A N 1
ATOM 637 C CA . SER A 1 85 ? -0.028 7.445 -1.190 1.00 84.12 85 SER A CA 1
ATOM 638 C C . SER A 1 85 ? -0.213 6.486 -2.370 1.00 84.12 85 SER A C 1
ATOM 640 O O . SER A 1 85 ? -1.332 6.045 -2.614 1.00 84.12 85 SER A O 1
ATOM 642 N N . TYR A 1 86 ? 0.858 6.179 -3.108 1.00 92.06 86 TYR A N 1
ATOM 643 C CA . TYR A 1 86 ? 0.847 5.308 -4.286 1.00 92.06 86 TYR A CA 1
ATOM 644 C C . TYR A 1 86 ? 2.250 4.772 -4.599 1.00 92.06 86 TYR A C 1
ATOM 646 O O . TYR A 1 86 ? 3.253 5.372 -4.209 1.00 92.06 86 TYR A O 1
ATOM 654 N N . GLY A 1 87 ? 2.317 3.670 -5.339 1.00 94.44 87 GLY A N 1
ATOM 655 C CA . GLY A 1 87 ? 3.543 3.063 -5.831 1.00 94.44 87 GLY A CA 1
ATOM 656 C C . GLY A 1 87 ? 3.470 2.703 -7.314 1.00 94.44 87 GLY A C 1
ATOM 657 O O . GLY A 1 87 ? 2.720 3.297 -8.093 1.00 94.44 87 GLY A O 1
ATOM 658 N N . VAL A 1 88 ? 4.298 1.736 -7.698 1.00 96.50 88 VAL A N 1
ATOM 659 C CA . VAL A 1 88 ? 4.401 1.209 -9.061 1.00 96.50 88 VAL A CA 1
ATOM 660 C C . VAL A 1 88 ? 3.063 0.676 -9.569 1.00 96.50 88 VAL A C 1
ATOM 662 O O . VAL A 1 88 ? 2.648 1.040 -10.667 1.00 96.50 88 VAL A O 1
ATOM 665 N N . ILE A 1 89 ? 2.369 -0.154 -8.782 1.00 95.94 89 ILE A N 1
ATOM 666 C CA . ILE A 1 89 ? 1.162 -0.840 -9.260 1.00 95.94 89 ILE A CA 1
ATOM 667 C C . ILE A 1 89 ? 0.015 0.134 -9.542 1.00 95.94 89 ILE A C 1
ATOM 669 O O . ILE A 1 89 ? -0.671 0.013 -10.556 1.00 95.94 89 ILE A O 1
ATOM 673 N N . GLU A 1 90 ? -0.180 1.146 -8.695 1.00 94.75 90 GLU A N 1
ATOM 674 C CA . GLU A 1 90 ? -1.215 2.156 -8.908 1.00 94.75 90 GLU A CA 1
ATOM 675 C C . GLU A 1 90 ? -0.894 3.042 -10.116 1.00 94.75 90 GLU A C 1
ATOM 677 O O . GLU A 1 90 ? -1.800 3.402 -10.873 1.00 94.75 90 GLU A O 1
ATOM 682 N N . ALA A 1 91 ? 0.386 3.365 -10.320 1.00 94.75 91 ALA A N 1
ATOM 683 C CA . ALA A 1 91 ? 0.833 4.144 -11.465 1.00 94.75 91 ALA A CA 1
ATOM 684 C C . ALA 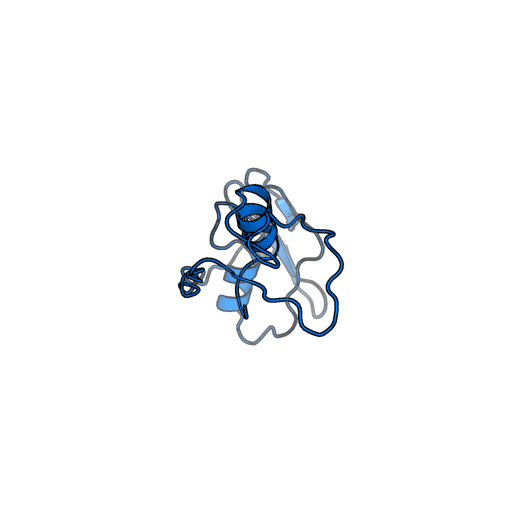A 1 91 ? 0.676 3.376 -12.789 1.00 94.75 91 ALA A C 1
ATOM 686 O O . ALA A 1 91 ? 0.152 3.934 -13.757 1.00 94.75 91 ALA A O 1
ATOM 687 N N . LEU A 1 92 ? 1.044 2.089 -12.816 1.00 95.31 92 LEU A N 1
ATOM 688 C CA . LEU A 1 92 ? 0.889 1.226 -13.990 1.00 95.31 92 LEU A CA 1
ATOM 689 C C . LEU A 1 92 ? -0.580 0.976 -14.332 1.00 95.31 92 LEU A C 1
ATOM 691 O O . LEU A 1 92 ? -0.956 1.105 -15.492 1.00 95.31 92 LEU A O 1
ATOM 695 N N . ARG A 1 93 ? -1.439 0.698 -13.342 1.00 93.94 93 ARG A N 1
ATOM 696 C CA . ARG A 1 93 ? -2.891 0.553 -13.571 1.00 93.94 93 ARG A CA 1
ATOM 697 C C . ARG A 1 93 ? -3.509 1.804 -14.179 1.00 93.94 93 ARG A C 1
ATOM 699 O O . ARG A 1 93 ? -4.446 1.710 -14.966 1.00 93.94 93 ARG A O 1
ATOM 706 N N . ARG A 1 94 ? -2.990 2.983 -13.826 1.00 93.25 94 ARG A N 1
ATOM 707 C CA . ARG A 1 94 ? -3.437 4.233 -14.436 1.00 93.25 94 ARG A CA 1
ATOM 708 C C . ARG A 1 94 ? -2.891 4.438 -15.844 1.00 93.25 94 ARG A C 1
ATOM 710 O O . ARG A 1 94 ? -3.632 4.924 -16.689 1.00 93.25 94 ARG A O 1
ATOM 717 N N . ALA A 1 95 ? -1.629 4.094 -16.086 1.00 94.19 95 ALA A N 1
ATOM 718 C CA . ALA A 1 95 ? -1.034 4.162 -17.419 1.00 94.19 95 ALA A CA 1
ATOM 719 C C . ALA A 1 95 ? -1.669 3.143 -18.387 1.00 94.19 95 ALA A C 1
ATOM 721 O O . ALA A 1 95 ? -1.778 3.411 -19.578 1.00 94.19 95 ALA A O 1
ATOM 722 N N . ARG A 1 96 ? -2.141 2.001 -17.870 1.00 93.31 96 ARG A N 1
ATOM 723 C CA . ARG A 1 96 ? -2.689 0.874 -18.637 1.00 93.31 96 ARG A CA 1
ATOM 724 C C . ARG A 1 96 ? -4.123 0.529 -18.194 1.00 93.31 96 ARG A C 1
ATOM 726 O O . ARG A 1 96 ? -4.358 -0.555 -17.662 1.00 93.31 96 ARG A O 1
ATOM 733 N N . PRO A 1 97 ? -5.118 1.407 -18.425 1.00 90.12 97 PRO A N 1
ATOM 734 C CA . PRO A 1 97 ? -6.486 1.220 -17.922 1.00 90.12 97 PRO A CA 1
ATOM 735 C C . PRO A 1 97 ? -7.214 -0.001 -18.514 1.00 90.12 97 PRO A C 1
ATOM 737 O O . PRO A 1 97 ? -8.212 -0.460 -17.960 1.00 90.12 97 PRO A O 1
ATOM 740 N N . THR A 1 98 ? -6.737 -0.532 -19.642 1.00 91.44 98 THR A N 1
ATOM 741 C CA . THR A 1 98 ? -7.271 -1.738 -20.291 1.00 91.44 98 THR A CA 1
ATOM 742 C C . THR A 1 98 ? -6.726 -3.036 -19.691 1.00 91.44 98 THR A C 1
ATOM 744 O O . THR A 1 98 ? -7.360 -4.080 -19.857 1.00 91.44 98 THR A O 1
ATOM 747 N N . ALA A 1 99 ? -5.610 -2.988 -18.953 1.00 88.19 99 ALA A N 1
ATOM 748 C CA . ALA A 1 99 ? -5.023 -4.132 -18.260 1.00 88.19 99 ALA A CA 1
ATOM 749 C C . ALA A 1 99 ? -5.816 -4.434 -16.978 1.00 88.19 99 ALA A C 1
ATOM 751 O O . ALA A 1 99 ? -5.412 -4.103 -15.863 1.00 88.19 99 ALA A O 1
ATOM 752 N N . LYS A 1 100 ? -6.998 -5.042 -17.148 1.00 78.69 100 LYS A N 1
ATOM 753 C CA . LYS A 1 100 ? -7.951 -5.314 -16.057 1.00 78.69 100 LYS A CA 1
ATOM 754 C C . LYS A 1 100 ? -7.396 -6.241 -14.974 1.00 78.69 100 LYS A C 1
ATOM 756 O O . LYS A 1 100 ? -7.893 -6.207 -13.852 1.00 78.69 100 LYS A O 1
ATOM 761 N N . PHE A 1 101 ? -6.398 -7.054 -15.311 1.00 88.38 101 PHE A N 1
ATOM 762 C CA . PHE A 1 101 ? -5.751 -7.988 -14.400 1.00 88.38 101 PHE A CA 1
ATOM 763 C C . PHE A 1 101 ? -4.246 -7.716 -14.355 1.00 88.38 101 PHE A C 1
ATOM 765 O O . PHE A 1 101 ? -3.450 -8.413 -14.970 1.00 88.38 101 PHE A O 1
ATOM 772 N N . LEU A 1 102 ? -3.875 -6.645 -13.654 1.00 93.38 102 LEU A N 1
ATOM 773 C CA . LEU A 1 102 ? -2.485 -6.314 -13.360 1.00 93.38 102 LEU A CA 1
ATOM 774 C C . LEU A 1 102 ? -2.309 -6.313 -11.843 1.00 93.38 102 LEU A C 1
ATOM 776 O O . LEU A 1 102 ? -2.774 -5.391 -11.165 1.00 93.38 102 LEU A O 1
ATOM 780 N N . GLU A 1 103 ? -1.673 -7.357 -11.318 1.00 95.31 103 GLU A N 1
ATOM 781 C CA . GLU A 1 103 ? -1.455 -7.599 -9.888 1.00 95.31 103 GLU A CA 1
ATOM 782 C C . GLU A 1 103 ? 0.030 -7.840 -9.602 1.00 95.31 103 GLU A C 1
ATOM 784 O O . GLU A 1 103 ? 0.778 -8.309 -10.456 1.00 95.31 103 GLU A O 1
ATOM 789 N N . LEU A 1 104 ? 0.455 -7.514 -8.382 1.00 96.56 104 LEU A N 1
ATOM 790 C CA . LEU A 1 104 ? 1.825 -7.748 -7.934 1.00 96.56 104 LEU A CA 1
ATOM 791 C C . LEU A 1 104 ? 2.013 -9.212 -7.535 1.00 96.56 104 LEU A C 1
ATOM 793 O O . LEU A 1 104 ? 1.270 -9.724 -6.699 1.00 96.56 104 LEU A O 1
ATOM 797 N N . VAL A 1 105 ? 3.053 -9.850 -8.067 1.00 96.56 105 VAL A N 1
ATOM 798 C CA . VAL A 1 105 ? 3.447 -11.217 -7.684 1.00 96.56 105 VAL A CA 1
ATOM 799 C C . VAL A 1 105 ? 4.478 -11.238 -6.553 1.00 96.56 105 VAL A C 1
ATOM 801 O O . VAL A 1 105 ? 4.533 -12.188 -5.776 1.00 96.56 105 VAL A O 1
ATOM 804 N N . HIS A 1 106 ? 5.266 -10.172 -6.412 1.00 97.81 106 HIS A N 1
ATOM 805 C CA . HIS A 1 106 ? 6.180 -9.962 -5.295 1.00 97.81 106 HIS A CA 1
ATOM 806 C C . HIS A 1 106 ? 6.372 -8.462 -5.024 1.00 97.81 106 HIS A C 1
ATOM 808 O O . HIS A 1 106 ? 5.693 -7.607 -5.593 1.00 97.81 106 HIS A O 1
ATOM 814 N N . ARG A 1 107 ? 7.286 -8.128 -4.107 1.00 97.19 107 ARG A N 1
ATOM 815 C CA . ARG A 1 107 ? 7.653 -6.745 -3.791 1.00 97.19 107 ARG A CA 1
ATOM 816 C C . ARG A 1 107 ? 9.161 -6.580 -3.667 1.00 97.19 107 ARG A C 1
ATOM 818 O O . ARG A 1 107 ? 9.851 -7.493 -3.231 1.00 97.19 107 ARG A O 1
ATOM 825 N N . LEU A 1 108 ? 9.625 -5.384 -3.996 1.00 97.62 108 LEU A N 1
ATOM 826 C CA . LEU A 1 108 ? 10.920 -4.829 -3.626 1.00 97.62 108 LEU A CA 1
ATOM 827 C C . LEU A 1 108 ? 10.704 -3.676 -2.643 1.00 97.62 108 LEU A C 1
ATOM 829 O O . LEU A 1 108 ? 9.675 -2.993 -2.686 1.00 97.62 108 LEU A O 1
ATOM 833 N N . ASP A 1 109 ? 11.663 -3.446 -1.752 1.00 96.19 109 ASP A N 1
ATOM 834 C CA . ASP A 1 109 ? 11.601 -2.286 -0.869 1.00 96.19 109 ASP A CA 1
ATOM 835 C C . ASP A 1 109 ? 11.807 -0.988 -1.653 1.00 96.19 109 ASP A C 1
ATOM 837 O O . ASP A 1 109 ? 12.297 -0.973 -2.785 1.00 96.19 109 ASP A O 1
ATOM 841 N N . LYS A 1 110 ? 11.380 0.132 -1.060 1.00 95.44 110 LYS A N 1
ATOM 842 C CA . LYS A 1 110 ? 11.374 1.437 -1.731 1.00 95.44 110 LYS A CA 1
ATOM 843 C C . LYS A 1 110 ? 12.751 1.779 -2.303 1.00 95.44 110 LYS A C 1
ATOM 845 O O . LYS A 1 110 ? 12.851 2.131 -3.474 1.00 95.44 110 LYS A O 1
ATOM 850 N N . GLU A 1 111 ? 13.790 1.627 -1.490 1.00 97.00 111 GLU A N 1
ATOM 851 C CA . GLU A 1 111 ? 15.173 1.957 -1.849 1.00 97.00 111 GLU A CA 1
ATOM 852 C C . GLU A 1 111 ? 15.892 0.827 -2.612 1.00 97.00 111 GLU A C 1
ATOM 854 O O . GLU A 1 111 ? 17.032 0.995 -3.027 1.00 97.00 111 GLU A O 1
ATOM 859 N N . THR A 1 112 ? 15.229 -0.308 -2.854 1.00 98.19 112 THR A N 1
ATOM 860 C CA . THR A 1 112 ? 15.767 -1.411 -3.659 1.00 98.19 112 THR A CA 1
ATOM 861 C C . THR A 1 112 ? 15.380 -1.229 -5.124 1.00 98.19 112 THR A C 1
ATOM 863 O O . THR A 1 112 ? 14.192 -1.148 -5.445 1.00 98.19 112 THR A O 1
ATOM 866 N N . SER A 1 113 ? 16.362 -1.174 -6.021 1.00 98.12 113 SER A N 1
ATOM 867 C CA . SER A 1 113 ? 16.148 -1.260 -7.471 1.00 98.12 113 SER A CA 1
ATOM 868 C C . SER A 1 113 ? 16.176 -2.707 -7.961 1.00 98.12 113 SER A C 1
ATOM 870 O O . SER A 1 113 ? 16.800 -3.558 -7.326 1.00 98.12 113 SER A O 1
ATOM 872 N N . GLY A 1 114 ? 15.561 -2.972 -9.109 1.00 98.31 114 GLY A N 1
ATOM 873 C CA . GLY A 1 114 ? 15.679 -4.250 -9.804 1.00 98.31 114 GLY A CA 1
ATOM 874 C C . GLY A 1 114 ? 14.387 -4.687 -10.475 1.00 98.31 114 GLY A C 1
ATOM 875 O O . GLY A 1 114 ? 13.433 -3.917 -10.582 1.00 98.31 114 GLY A O 1
ATOM 876 N N . LEU A 1 115 ? 14.370 -5.947 -10.904 1.00 98.31 115 LEU A N 1
ATOM 877 C CA . LEU A 1 115 ? 13.223 -6.542 -11.579 1.00 98.31 115 LEU A CA 1
ATOM 878 C C . LEU A 1 115 ? 12.044 -6.671 -10.610 1.00 98.31 115 LEU A C 1
ATOM 880 O O . LEU A 1 115 ? 12.177 -7.295 -9.552 1.00 98.31 115 LEU A O 1
ATOM 884 N N . LEU A 1 116 ? 10.922 -6.051 -10.972 1.00 97.88 116 LEU A N 1
ATOM 885 C CA . LEU A 1 116 ? 9.623 -6.178 -10.312 1.00 97.88 116 LEU A CA 1
ATOM 886 C C . LEU A 1 116 ? 8.598 -6.763 -11.281 1.00 97.88 116 LEU A C 1
ATOM 888 O O . LEU A 1 116 ? 8.632 -6.359 -12.467 1.00 97.88 116 LEU A O 1
#

Organism: Hemiselmis andersenii (NCBI:txid464988)

InterPro domains:
  IPR002942 RNA-binding S4 domain [PF01479] (4-37)
  IPR006145 Pseudouridine synthase, RsuA/RluA-like [PF00849] (66-116)
  IPR020103 Pseudouridine synthase, catalytic domain superfamily [SSF55120] (55-116)
  IPR036986 RNA-binding S4 domain superfamily [G3DSA:3.10.290.10] (1-45)
  IPR050188 RluA Pseudouridine Synthase [PTHR21600] (7-116)

Sequence (116 aa):
LKGVPKTHIYRVIRAGEVRVNKGRAQADTRLELGDQVRIPPVRVPEKAAAPAAPAREFPVVFEDEHLLVIDKPAGVAVHGGSGVSYGVIEALRRARPTAKFLELVHRLDKETSGLL